Protein AF-A0A2C9JCR1-F1 (afdb_monomer_lite)

Organism: Biomphalaria glabrata (NCBI:txid6526)

pLDDT: mean 82.43, std 10.22, range [42.91, 95.88]

Sequence (127 aa):
MSSYLTDKMASFVKDLMRQYDEAYPHADPRTRNWFLVSDSPYPVWIITFLYLAMVALGPRLMKNRKPLSLQWFMVIYNLGLVGLSIYMFVEIILSIWDAGYDLVCANYNKDSITNPKELRVRFCKLW

InterPro domains:
  IPR002076 ELO family [PF01151] (38-110)
  IPR002076 ELO family [PTHR11157] (25-110)

Foldseek 3Di:
DVVVVVVVVVVVVVVVVVVCVVCVVVDDPLCQPPDCNHPDVVVVVVVVV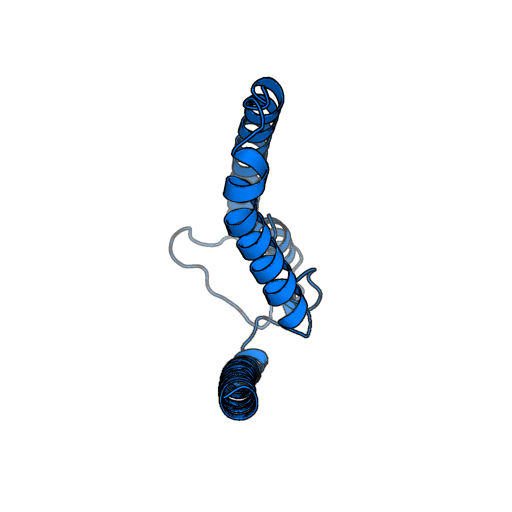VVVVCVVCVCVVCVPPDDDPCPVVVVVVVVVVVVLVVVLVVLVVVLCVVVVADPVDGDDDPVCSPPVSVNSNVVSVRD

Secondary structure (DSSP, 8-state):
-HHHHHHHHHHHHHHHHHHHHHHGGGS-GGGTTSTTTSS-SHHHHHHHHHHHHHHHHHHHHHTTSPPP--HHHHHHHHHHHHHHHHHHHHHHHHHHHHHT--SS-----GGGTT-HHHHHHHHHTT-

Structure (mmCIF, N/CA/C/O backbone):
data_AF-A0A2C9JCR1-F1
#
_entry.id   AF-A0A2C9JCR1-F1
#
loop_
_atom_site.group_PDB
_atom_site.id
_atom_site.type_symbol
_atom_site.label_atom_id
_atom_site.label_alt_id
_atom_site.label_comp_id
_atom_site.label_asym_id
_atom_site.label_entity_id
_atom_site.label_seq_id
_atom_site.pdbx_PDB_ins_code
_atom_site.Cartn_x
_atom_site.Cartn_y
_atom_site.Cartn_z
_atom_site.occupancy
_atom_site.B_iso_or_equiv
_atom_site.auth_seq_id
_atom_site.auth_comp_id
_atom_site.auth_asym_id
_atom_site.auth_atom_id
_atom_site.pdbx_PDB_model_num
ATOM 1 N N . MET A 1 1 ? -17.708 -29.173 19.642 1.00 62.22 1 MET A N 1
ATOM 2 C CA . MET A 1 1 ? -17.815 -27.845 18.993 1.00 62.22 1 MET A CA 1
ATOM 3 C C . MET A 1 1 ? -16.448 -27.200 18.769 1.00 62.22 1 MET A C 1
ATOM 5 O O . MET A 1 1 ? -16.202 -26.785 17.650 1.00 62.22 1 MET A O 1
ATOM 9 N N . SER A 1 2 ? -15.554 -27.164 19.773 1.00 72.25 2 SER A N 1
ATOM 10 C CA . SER A 1 2 ? -14.187 -26.625 19.618 1.00 72.25 2 SER A CA 1
ATOM 11 C C . SER A 1 2 ? -13.380 -27.342 18.519 1.00 72.25 2 SER A C 1
ATOM 13 O O . SER A 1 2 ? -12.938 -26.681 17.594 1.00 72.25 2 SER A O 1
ATOM 15 N N . SER A 1 3 ? -13.322 -28.684 18.525 1.00 80.19 3 SER A N 1
ATOM 16 C CA . SER A 1 3 ? -12.610 -29.489 17.508 1.00 80.19 3 SER A CA 1
ATOM 17 C C . SER A 1 3 ? -13.064 -29.219 16.068 1.00 80.19 3 SER A C 1
ATOM 19 O O . SER A 1 3 ? -12.247 -28.929 15.208 1.00 80.19 3 SER A O 1
ATOM 21 N N . TYR A 1 4 ? -14.377 -29.199 15.829 1.00 84.94 4 TYR A N 1
ATOM 22 C CA . TYR A 1 4 ? -14.960 -28.933 14.508 1.00 84.94 4 TYR A CA 1
ATOM 23 C C . TYR A 1 4 ? -14.623 -27.535 13.957 1.00 84.94 4 TYR A C 1
ATOM 25 O O . TYR A 1 4 ? -14.472 -27.355 12.749 1.00 84.94 4 TYR A O 1
ATOM 33 N N . LEU A 1 5 ? -14.508 -26.532 14.836 1.00 84.81 5 LEU A N 1
ATOM 34 C CA . LEU A 1 5 ? -14.097 -25.182 14.446 1.00 84.81 5 LEU A CA 1
ATOM 35 C C . LEU A 1 5 ? -12.602 -25.128 14.112 1.00 84.81 5 LEU A C 1
ATOM 37 O O . LEU A 1 5 ? -12.235 -24.488 13.128 1.00 84.81 5 LEU A O 1
ATOM 41 N N . THR A 1 6 ? -11.753 -25.823 14.875 1.00 86.94 6 THR A N 1
ATOM 42 C CA . THR A 1 6 ? -10.320 -25.931 14.572 1.00 86.94 6 THR A CA 1
ATOM 43 C C . THR A 1 6 ? -10.079 -26.656 13.250 1.00 86.94 6 THR A C 1
ATOM 45 O O . THR A 1 6 ? -9.255 -26.207 12.459 1.00 86.94 6 THR A O 1
ATOM 48 N N . ASP A 1 7 ? -10.841 -27.715 12.970 1.00 88.88 7 ASP A N 1
ATOM 49 C CA . ASP A 1 7 ? -10.728 -28.491 11.732 1.00 88.88 7 ASP A CA 1
ATOM 50 C C . ASP A 1 7 ? -11.139 -27.668 10.501 1.00 88.88 7 ASP A C 1
ATOM 52 O O . ASP A 1 7 ? -10.435 -27.674 9.490 1.00 88.88 7 ASP A O 1
ATOM 56 N N . LYS A 1 8 ? -12.223 -26.880 10.601 1.00 89.44 8 LYS A N 1
ATOM 57 C CA . LYS A 1 8 ? -12.629 -25.936 9.543 1.00 89.44 8 LYS A CA 1
ATOM 58 C C . LYS A 1 8 ? -11.616 -24.818 9.318 1.00 89.44 8 LYS A C 1
ATOM 60 O O . LYS A 1 8 ? -11.364 -24.436 8.177 1.00 89.44 8 LYS A O 1
ATOM 65 N N . MET A 1 9 ? -11.055 -24.265 10.393 1.00 88.00 9 MET A N 1
ATOM 66 C CA . MET A 1 9 ? -10.024 -23.233 10.279 1.00 88.00 9 MET A CA 1
ATOM 67 C C . MET A 1 9 ? -8.776 -23.811 9.600 1.00 88.00 9 MET A C 1
ATOM 69 O O . MET A 1 9 ? -8.221 -23.196 8.695 1.00 88.00 9 MET A O 1
ATOM 73 N N . ALA A 1 10 ? -8.363 -25.019 9.991 1.00 89.62 10 ALA A N 1
ATOM 74 C CA . ALA A 1 10 ? -7.203 -25.691 9.423 1.00 89.62 10 ALA A CA 1
ATOM 75 C C . ALA A 1 10 ? -7.392 -26.039 7.939 1.00 89.62 10 ALA A C 1
ATOM 77 O O . ALA A 1 10 ? -6.444 -25.892 7.169 1.00 89.62 10 ALA A O 1
ATOM 78 N N . SER A 1 11 ? -8.586 -26.471 7.519 1.00 90.62 11 SER A N 1
ATOM 79 C CA . SER A 1 11 ? -8.865 -26.711 6.098 1.00 90.62 11 SER A CA 1
ATOM 80 C C . SER A 1 11 ? -8.820 -25.411 5.294 1.00 90.62 11 SER A C 1
ATOM 82 O O . SER A 1 11 ? -8.136 -25.350 4.281 1.00 90.62 11 SER A O 1
ATOM 84 N N . PHE A 1 12 ? -9.445 -24.344 5.798 1.00 90.25 12 PHE A N 1
ATOM 85 C CA . PHE A 1 12 ? -9.458 -23.044 5.126 1.00 90.25 12 PHE A CA 1
ATOM 86 C C . PHE A 1 12 ? -8.052 -22.445 4.972 1.00 90.25 12 PHE A C 1
ATOM 88 O O . PHE A 1 12 ? -7.695 -21.959 3.903 1.00 90.25 12 PHE A O 1
ATOM 95 N N . VAL A 1 13 ? -7.219 -22.523 6.017 1.00 89.62 13 VAL A N 1
ATOM 96 C CA . VAL A 1 13 ? -5.823 -22.059 5.950 1.00 89.62 13 VAL A CA 1
ATOM 97 C C . VAL A 1 13 ? -5.027 -22.861 4.920 1.00 89.62 13 VAL A C 1
ATOM 99 O O . VAL A 1 13 ? -4.261 -22.275 4.161 1.00 89.62 13 VAL A O 1
ATOM 102 N N . LYS A 1 14 ? -5.218 -24.183 4.849 1.00 91.12 14 LYS A N 1
ATOM 103 C CA . LYS A 1 14 ? -4.558 -25.023 3.838 1.00 91.12 14 LYS A CA 1
ATOM 104 C C . LYS A 1 14 ? -4.987 -24.655 2.419 1.00 91.12 14 LYS A C 1
ATOM 106 O O . LYS A 1 14 ? -4.132 -24.601 1.542 1.00 91.12 14 LYS A O 1
ATOM 111 N N . ASP A 1 15 ? -6.266 -24.363 2.208 1.00 92.06 15 ASP A N 1
ATOM 112 C CA . ASP A 1 15 ? -6.778 -23.947 0.900 1.00 92.06 15 ASP A CA 1
ATOM 113 C C . ASP A 1 15 ? -6.175 -22.607 0.454 1.00 92.06 15 ASP A C 1
ATOM 115 O O . ASP A 1 15 ? -5.741 -22.480 -0.690 1.00 92.06 15 ASP A O 1
ATOM 119 N N . LEU A 1 16 ? -6.072 -21.632 1.366 1.00 90.19 16 LEU A N 1
ATOM 120 C CA . LEU A 1 16 ? -5.425 -20.343 1.090 1.00 90.19 16 LEU A CA 1
ATOM 121 C C . LEU A 1 16 ? -3.930 -20.490 0.786 1.00 90.19 16 LEU A C 1
ATOM 123 O O . LEU A 1 16 ? -3.428 -19.869 -0.149 1.00 90.19 16 LEU A O 1
ATOM 127 N N . MET A 1 17 ? -3.219 -21.317 1.556 1.00 89.56 17 MET A N 1
ATOM 128 C CA . MET A 1 17 ? -1.800 -21.585 1.307 1.00 89.56 17 MET A CA 1
ATOM 129 C C . MET A 1 17 ? -1.596 -22.272 -0.044 1.00 89.56 17 MET A C 1
ATOM 131 O O . MET A 1 17 ? -0.710 -21.882 -0.793 1.00 89.56 17 MET A O 1
ATOM 135 N N . ARG A 1 18 ? -2.469 -23.217 -0.410 1.00 91.25 18 ARG A N 1
ATOM 136 C CA . ARG A 1 18 ? -2.408 -23.890 -1.711 1.00 91.25 18 ARG A CA 1
ATOM 137 C C . ARG A 1 18 ? -2.573 -22.914 -2.874 1.00 91.25 18 ARG A C 1
ATOM 139 O O . ARG A 1 18 ? -1.822 -22.989 -3.837 1.00 91.25 18 ARG A O 1
ATOM 146 N N . GLN A 1 19 ? -3.508 -21.970 -2.765 1.00 88.81 19 GLN A N 1
ATOM 147 C CA . GLN A 1 19 ? -3.677 -20.914 -3.769 1.00 88.81 19 GLN A CA 1
ATOM 148 C C . GLN A 1 19 ? -2.442 -20.015 -3.879 1.00 88.81 19 GLN A C 1
ATOM 150 O O . GLN A 1 19 ? -2.065 -19.617 -4.981 1.00 88.81 19 GLN A O 1
ATOM 155 N N . TYR A 1 20 ? -1.804 -19.698 -2.749 1.00 87.56 20 TYR A N 1
ATOM 156 C CA . TYR A 1 20 ? -0.565 -18.927 -2.750 1.00 87.56 20 TYR A CA 1
ATOM 157 C C . TYR A 1 20 ? 0.572 -19.696 -3.433 1.00 87.56 20 TYR A C 1
ATOM 159 O O . TYR A 1 20 ? 1.222 -19.143 -4.316 1.00 87.56 20 TYR A O 1
ATOM 167 N N . ASP A 1 21 ? 0.769 -20.969 -3.088 1.00 88.88 21 ASP A N 1
ATOM 168 C CA . ASP A 1 21 ? 1.832 -21.808 -3.651 1.00 88.88 21 ASP A CA 1
ATOM 169 C C . ASP A 1 21 ? 1.661 -22.025 -5.165 1.00 88.88 21 ASP A C 1
ATOM 171 O O . ASP A 1 21 ? 2.645 -22.035 -5.904 1.00 88.88 21 ASP A O 1
ATOM 175 N N . GLU A 1 22 ? 0.418 -22.135 -5.647 1.00 90.50 22 GLU A N 1
ATOM 176 C CA . GLU A 1 22 ? 0.100 -22.208 -7.081 1.00 90.50 22 GLU A CA 1
ATOM 177 C C . GLU A 1 22 ? 0.409 -20.889 -7.819 1.00 90.50 22 GLU A C 1
ATOM 179 O O . GLU A 1 22 ? 0.864 -20.907 -8.964 1.00 90.50 22 GLU A O 1
ATOM 184 N N . ALA A 1 23 ? 0.208 -19.736 -7.173 1.00 86.50 23 ALA A N 1
ATOM 185 C CA . ALA A 1 23 ? 0.455 -18.419 -7.765 1.00 86.50 23 ALA A CA 1
ATOM 186 C C . ALA A 1 23 ? 1.923 -17.956 -7.659 1.00 86.50 23 ALA A C 1
ATOM 188 O O . ALA A 1 23 ? 2.416 -17.235 -8.531 1.00 86.50 23 ALA A O 1
ATOM 189 N N . TYR A 1 24 ? 2.642 -18.384 -6.619 1.00 85.88 24 TYR A N 1
ATOM 190 C CA . TYR A 1 24 ? 4.030 -18.015 -6.331 1.00 85.88 24 TYR A CA 1
ATOM 191 C C . TYR A 1 24 ? 5.028 -18.211 -7.497 1.00 85.88 24 TYR A C 1
ATOM 193 O O . TYR A 1 24 ? 5.850 -17.314 -7.719 1.00 85.88 24 TYR A O 1
ATOM 201 N N . PRO A 1 25 ? 4.995 -19.297 -8.302 1.00 86.12 25 PRO A N 1
ATOM 202 C CA . PRO A 1 25 ? 5.912 -19.449 -9.439 1.00 86.12 25 PRO A CA 1
ATOM 203 C C . PRO A 1 25 ? 5.692 -18.417 -10.556 1.00 86.12 25 PRO A C 1
ATOM 205 O O . PRO A 1 25 ? 6.602 -18.180 -11.348 1.00 86.12 25 PRO A O 1
ATOM 208 N N . HIS A 1 26 ? 4.516 -17.787 -10.620 1.00 84.50 26 HIS A N 1
ATOM 209 C CA . HIS A 1 26 ? 4.189 -16.755 -11.605 1.00 84.50 26 HIS A CA 1
ATOM 210 C C . HIS A 1 26 ? 4.457 -15.327 -11.104 1.00 84.50 26 HIS A C 1
ATOM 212 O O . HIS A 1 26 ? 4.266 -14.371 -11.857 1.00 84.50 26 HIS A O 1
ATOM 218 N N . ALA A 1 27 ? 4.906 -15.169 -9.855 1.00 81.62 27 ALA A N 1
ATOM 219 C CA . ALA A 1 27 ? 5.215 -13.870 -9.275 1.00 81.62 27 ALA A CA 1
ATOM 220 C C . ALA A 1 27 ? 6.446 -13.220 -9.930 1.00 81.62 27 ALA A C 1
ATOM 222 O O . ALA A 1 27 ? 7.396 -13.896 -10.334 1.00 81.62 27 ALA A O 1
ATOM 223 N N . ASP A 1 28 ? 6.447 -11.886 -9.992 1.00 81.81 28 ASP A N 1
ATOM 224 C CA . ASP A 1 28 ? 7.564 -11.118 -10.542 1.00 81.81 28 ASP A CA 1
ATOM 225 C C . ASP A 1 28 ? 8.831 -11.345 -9.684 1.00 81.81 28 ASP A C 1
ATOM 227 O O . ASP A 1 28 ? 8.849 -10.985 -8.502 1.00 81.81 28 ASP A O 1
ATOM 231 N N . PRO A 1 29 ? 9.925 -11.918 -10.230 1.00 79.62 29 PRO A N 1
ATOM 232 C CA . PRO A 1 29 ? 11.140 -12.200 -9.457 1.00 79.62 29 PRO A CA 1
ATOM 233 C C . PRO A 1 29 ? 11.762 -10.937 -8.844 1.00 79.62 29 PRO A C 1
ATOM 235 O O . PRO A 1 29 ? 12.515 -11.004 -7.874 1.00 79.62 29 PRO A O 1
ATOM 238 N N . ARG A 1 30 ? 11.416 -9.768 -9.389 1.00 77.00 30 ARG A N 1
ATOM 239 C CA . ARG A 1 30 ? 11.878 -8.444 -8.973 1.00 77.00 30 ARG A CA 1
ATOM 240 C C . ARG A 1 30 ? 11.412 -8.025 -7.582 1.00 77.00 30 ARG A C 1
ATOM 242 O O . ARG A 1 30 ? 12.073 -7.179 -6.977 1.00 77.00 30 ARG A O 1
ATOM 249 N N . THR A 1 31 ? 10.293 -8.576 -7.112 1.00 77.56 31 THR A N 1
ATOM 250 C CA . THR A 1 31 ? 9.630 -8.189 -5.857 1.00 77.56 31 THR A CA 1
ATOM 251 C C . THR A 1 31 ? 9.857 -9.194 -4.728 1.00 77.56 31 THR A C 1
ATOM 253 O O . THR A 1 31 ? 9.406 -8.960 -3.612 1.00 77.56 31 THR A O 1
ATOM 256 N N . ARG A 1 32 ? 10.582 -10.296 -4.979 1.00 77.38 32 ARG A N 1
ATOM 257 C CA . ARG A 1 32 ? 10.796 -11.384 -4.002 1.00 77.38 32 ARG A CA 1
ATOM 258 C C . ARG A 1 32 ? 11.490 -10.946 -2.711 1.00 77.38 32 ARG A C 1
ATOM 260 O O . ARG A 1 32 ? 11.186 -11.465 -1.650 1.00 77.38 32 ARG A O 1
ATOM 267 N N . ASN A 1 33 ? 12.390 -9.967 -2.785 1.00 78.50 33 ASN A N 1
ATOM 268 C CA . ASN A 1 33 ? 13.152 -9.499 -1.620 1.00 78.50 33 ASN A CA 1
ATOM 269 C C . ASN A 1 33 ? 12.494 -8.309 -0.902 1.00 78.50 33 ASN A C 1
ATOM 271 O O . ASN A 1 33 ? 13.143 -7.636 -0.103 1.00 78.50 33 ASN A O 1
ATOM 275 N N . TRP A 1 34 ? 11.239 -7.983 -1.219 1.00 79.25 34 TRP A N 1
ATOM 276 C CA . TRP A 1 34 ? 10.563 -6.844 -0.610 1.00 79.25 34 TRP A CA 1
ATOM 277 C C . TRP A 1 34 ? 10.014 -7.162 0.774 1.00 79.25 34 TRP A C 1
ATOM 279 O O . TRP A 1 34 ? 9.518 -8.255 1.053 1.00 79.25 34 TRP A O 1
ATOM 289 N N . PHE A 1 35 ? 10.056 -6.147 1.634 1.00 75.62 35 PHE A N 1
ATOM 290 C CA . PHE A 1 35 ? 9.408 -6.180 2.935 1.00 75.62 35 PHE A CA 1
ATOM 291 C C . PHE A 1 35 ? 7.902 -6.442 2.740 1.00 75.62 35 PHE A C 1
ATOM 293 O O . PHE A 1 35 ? 7.267 -5.765 1.938 1.00 75.62 35 PHE A O 1
ATOM 300 N N . LEU A 1 36 ? 7.353 -7.444 3.440 1.00 77.69 36 LEU A N 1
ATOM 301 C CA . LEU A 1 36 ? 5.961 -7.941 3.363 1.00 77.69 36 LEU A CA 1
ATOM 302 C C . LEU A 1 36 ? 5.549 -8.743 2.113 1.00 77.69 36 LEU A C 1
ATOM 304 O O . LEU A 1 36 ? 4.525 -9.416 2.171 1.00 77.69 36 LEU A O 1
ATOM 308 N N . VAL A 1 37 ? 6.323 -8.727 1.024 1.00 77.88 37 VAL A N 1
ATOM 309 C CA . VAL A 1 37 ? 6.058 -9.524 -0.203 1.00 77.88 37 VAL A CA 1
ATOM 310 C C . VAL A 1 37 ? 7.013 -10.724 -0.319 1.00 77.88 37 VAL A C 1
ATOM 312 O O . VAL A 1 37 ? 6.994 -11.459 -1.303 1.00 77.88 37 VAL A O 1
ATOM 315 N N . SER A 1 38 ? 7.857 -10.922 0.694 1.00 69.38 38 SER A N 1
ATOM 316 C CA . SER A 1 38 ? 8.823 -12.013 0.772 1.00 69.38 38 SER A CA 1
ATOM 317 C C . SER A 1 38 ? 8.164 -13.398 0.806 1.00 69.38 38 SER A C 1
ATOM 319 O O . SER A 1 38 ? 6.947 -13.539 0.715 1.00 69.38 38 SER A O 1
ATOM 321 N N . ASP A 1 39 ? 8.989 -14.435 0.949 1.00 70.88 39 ASP A N 1
ATOM 322 C CA . ASP A 1 39 ? 8.671 -15.857 0.748 1.00 70.88 39 ASP A CA 1
ATOM 323 C C . ASP A 1 39 ? 7.480 -16.440 1.533 1.00 70.88 39 ASP A C 1
ATOM 325 O O . ASP A 1 39 ? 7.158 -17.612 1.354 1.00 70.88 39 ASP A O 1
ATOM 329 N N . SER A 1 40 ? 6.817 -15.676 2.406 1.00 80.00 40 SER A N 1
ATOM 330 C CA . SER A 1 40 ? 5.651 -16.161 3.142 1.00 80.00 40 SER A CA 1
ATOM 331 C C . SER A 1 40 ? 4.530 -15.117 3.246 1.00 80.00 40 SER A C 1
ATOM 333 O O . SER A 1 40 ? 4.811 -13.952 3.528 1.00 80.00 40 SER A O 1
ATOM 335 N N . PRO A 1 41 ? 3.249 -15.520 3.108 1.00 84.56 41 PRO A N 1
ATOM 336 C CA . PRO A 1 41 ? 2.093 -14.625 3.233 1.00 84.56 41 PRO A CA 1
ATOM 337 C C . PRO A 1 41 ? 1.693 -14.336 4.693 1.00 84.56 41 PRO A C 1
ATOM 339 O O . PRO A 1 41 ? 0.906 -13.426 4.965 1.00 84.56 41 PRO A O 1
ATOM 342 N N . TYR A 1 42 ? 2.249 -15.081 5.656 1.00 85.62 42 TYR A N 1
ATOM 343 C CA . TYR A 1 42 ? 1.948 -14.948 7.085 1.00 85.62 42 TYR A CA 1
ATOM 344 C C . TYR A 1 42 ? 2.128 -13.536 7.670 1.00 85.62 42 TYR A C 1
ATOM 346 O O . TYR A 1 42 ? 1.257 -13.126 8.439 1.00 85.62 42 TYR A O 1
ATOM 354 N N . PRO A 1 43 ? 3.185 -12.761 7.344 1.00 86.88 43 PRO A N 1
ATOM 355 C CA . PRO A 1 43 ? 3.392 -11.432 7.919 1.00 86.88 43 PRO A CA 1
ATOM 356 C C . PRO A 1 43 ? 2.236 -10.483 7.598 1.00 86.88 43 PRO A C 1
ATOM 358 O O . PRO A 1 43 ? 1.748 -9.778 8.481 1.00 86.88 43 PRO A O 1
ATOM 361 N N . VAL A 1 44 ? 1.755 -10.512 6.351 1.00 89.31 44 VAL A N 1
ATOM 362 C CA . VAL A 1 44 ? 0.624 -9.695 5.898 1.00 89.31 44 VAL A CA 1
ATOM 363 C C . VAL A 1 44 ? -0.638 -10.097 6.648 1.00 89.31 44 VAL A C 1
ATOM 365 O O . VAL A 1 44 ? -1.316 -9.241 7.213 1.00 89.31 44 VAL A O 1
ATOM 368 N N . TRP A 1 45 ? -0.920 -11.399 6.731 1.00 89.56 45 TRP A N 1
ATOM 369 C CA . TRP A 1 45 ? -2.100 -11.896 7.435 1.00 89.56 45 TRP A CA 1
ATOM 370 C C . TRP A 1 45 ? -2.096 -11.499 8.910 1.00 89.56 45 TRP A C 1
ATOM 372 O O . TRP A 1 45 ? -3.107 -11.005 9.404 1.00 89.56 45 TRP A O 1
ATOM 382 N N . ILE A 1 46 ? -0.964 -11.645 9.604 1.00 90.88 46 ILE A N 1
ATOM 383 C CA . ILE A 1 46 ? -0.834 -11.270 11.018 1.00 90.88 46 ILE A CA 1
ATOM 384 C C . ILE A 1 46 ? -1.142 -9.782 11.215 1.00 90.88 46 ILE A C 1
ATOM 386 O O . ILE A 1 46 ? -1.933 -9.438 12.094 1.00 90.88 46 ILE A O 1
ATOM 390 N N . ILE A 1 47 ? -0.568 -8.902 10.387 1.00 92.81 47 ILE A N 1
ATOM 391 C CA . ILE A 1 47 ? -0.803 -7.454 10.477 1.00 92.81 47 ILE A CA 1
ATOM 392 C C . ILE A 1 47 ? -2.277 -7.128 10.210 1.00 92.81 47 ILE A C 1
ATOM 394 O O . ILE A 1 47 ? -2.878 -6.349 10.952 1.00 92.81 47 ILE A O 1
ATOM 398 N N . THR A 1 48 ? -2.889 -7.747 9.199 1.00 93.25 48 THR A N 1
ATOM 399 C CA . THR A 1 48 ? -4.306 -7.539 8.883 1.00 93.25 48 THR A CA 1
ATOM 400 C C . THR A 1 48 ? -5.218 -8.013 10.014 1.00 93.25 48 THR A C 1
ATOM 402 O O . THR A 1 48 ? -6.117 -7.276 10.421 1.00 93.25 48 THR A O 1
ATOM 405 N N . PHE A 1 49 ? -4.987 -9.205 10.571 1.00 93.38 49 PHE A N 1
ATOM 406 C CA . PHE A 1 49 ? -5.768 -9.704 11.706 1.00 93.38 49 PHE A CA 1
ATOM 407 C C . PHE A 1 49 ? -5.608 -8.813 12.937 1.00 93.38 49 PHE A C 1
ATOM 409 O O . PHE A 1 49 ? -6.602 -8.505 13.597 1.00 93.38 49 PHE A O 1
ATOM 416 N N . LEU A 1 50 ? -4.388 -8.349 13.222 1.00 95.06 50 LEU A N 1
ATOM 417 C CA . LEU A 1 50 ? -4.125 -7.418 14.316 1.00 95.06 50 LEU A CA 1
ATOM 418 C C . LEU A 1 50 ? -4.874 -6.093 14.117 1.00 95.06 50 LEU A C 1
ATOM 420 O O . LEU A 1 50 ? -5.515 -5.609 15.049 1.00 95.06 50 LEU A O 1
ATOM 424 N N . TYR A 1 51 ? -4.849 -5.531 12.906 1.00 94.62 51 TYR A N 1
ATOM 425 C CA . TYR A 1 51 ? -5.600 -4.323 12.561 1.00 94.62 51 TYR A CA 1
ATOM 426 C C . TYR A 1 51 ? -7.107 -4.505 12.791 1.00 94.62 51 TYR A C 1
ATOM 428 O O . TYR A 1 51 ? -7.724 -3.706 13.497 1.00 94.62 51 TYR A O 1
ATOM 436 N N . LEU A 1 52 ? -7.695 -5.586 12.270 1.00 95.31 52 LEU A N 1
ATOM 437 C CA . LEU A 1 52 ? -9.122 -5.880 12.440 1.00 95.31 52 LEU A CA 1
ATOM 438 C C . LEU A 1 52 ? -9.495 -6.093 13.911 1.00 95.31 52 LEU A C 1
ATOM 440 O O . LEU A 1 52 ? -10.529 -5.600 14.365 1.00 95.31 52 LEU A O 1
ATOM 444 N N . ALA A 1 53 ? -8.639 -6.773 14.678 1.00 94.06 53 ALA A N 1
ATOM 445 C CA . ALA A 1 53 ? -8.827 -6.947 16.112 1.00 94.06 53 ALA A CA 1
ATOM 446 C C . ALA A 1 53 ? -8.826 -5.596 16.842 1.00 94.06 53 ALA A C 1
ATOM 448 O O . ALA A 1 53 ? -9.714 -5.345 17.657 1.00 94.06 53 ALA A O 1
ATOM 449 N N . MET A 1 54 ? -7.890 -4.696 16.518 1.00 92.94 54 MET A N 1
ATOM 450 C CA . MET A 1 54 ? -7.857 -3.343 17.085 1.00 92.94 54 MET A CA 1
ATOM 451 C C . MET A 1 54 ? -9.108 -2.53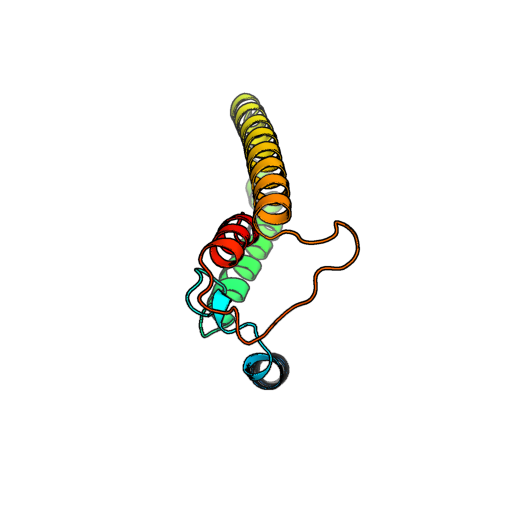5 16.726 1.00 92.94 54 MET A C 1
ATOM 453 O O . MET A 1 54 ? -9.670 -1.881 17.602 1.00 92.94 54 MET A O 1
ATOM 457 N N . VAL A 1 55 ? -9.587 -2.608 15.481 1.00 93.50 55 VAL A N 1
ATOM 458 C CA . VAL A 1 55 ? -10.810 -1.912 15.043 1.00 93.50 55 VAL A CA 1
ATOM 459 C C . VAL A 1 55 ? -12.051 -2.459 15.752 1.00 93.50 55 VAL A C 1
ATOM 461 O O . VAL A 1 55 ? -12.915 -1.683 16.149 1.00 93.50 55 VAL A O 1
ATOM 464 N N . ALA A 1 56 ? -12.142 -3.771 15.972 1.00 92.19 56 ALA A N 1
ATOM 465 C CA . ALA A 1 56 ? -13.267 -4.382 16.679 1.00 92.19 56 ALA A CA 1
ATOM 466 C C . ALA A 1 56 ? -13.239 -4.119 18.198 1.00 92.19 56 ALA A C 1
ATOM 468 O O . ALA A 1 56 ? -14.283 -3.917 18.826 1.00 92.19 56 ALA A O 1
ATOM 469 N N . LEU A 1 57 ? -12.049 -4.117 18.807 1.00 90.88 57 LEU A N 1
ATOM 470 C CA . LEU A 1 57 ? -11.858 -3.859 20.239 1.00 90.88 57 LEU A CA 1
ATOM 471 C C . LEU A 1 57 ? -11.903 -2.361 20.575 1.00 90.88 57 LEU A C 1
ATOM 473 O O . LEU A 1 57 ? -12.322 -1.994 21.675 1.00 90.88 57 LEU A O 1
ATOM 477 N N . GLY A 1 58 ? -11.531 -1.499 19.629 1.00 90.19 58 GLY A N 1
ATOM 478 C CA . GLY A 1 58 ? -11.463 -0.046 19.781 1.00 90.19 58 GLY A CA 1
ATOM 479 C C . GLY A 1 58 ? -12.745 0.575 20.348 1.00 90.19 58 GLY A C 1
ATOM 480 O O . GLY A 1 58 ? -12.678 1.204 21.405 1.00 90.19 58 GLY A O 1
ATOM 481 N N . PRO A 1 59 ? -13.933 0.346 19.753 1.00 88.06 59 PRO A N 1
ATOM 482 C CA . PRO A 1 59 ? -15.196 0.902 20.240 1.00 88.06 59 PRO A CA 1
ATOM 483 C C . PRO A 1 59 ? -15.540 0.482 21.672 1.00 88.06 59 PRO A C 1
ATOM 485 O O . PRO A 1 59 ? -16.080 1.275 22.444 1.00 88.06 59 PRO A O 1
ATOM 488 N N . ARG A 1 60 ? -15.200 -0.755 22.063 1.00 87.38 60 ARG A N 1
ATOM 489 C CA . ARG A 1 60 ? -15.447 -1.255 23.426 1.00 87.38 60 ARG A CA 1
ATOM 490 C C . ARG A 1 60 ? -14.552 -0.560 24.447 1.00 87.38 60 ARG A C 1
ATOM 492 O O . ARG A 1 60 ? -15.027 -0.206 25.522 1.00 87.38 60 ARG A O 1
ATOM 499 N N . LEU A 1 61 ? -13.288 -0.327 24.095 1.00 85.31 61 LEU A N 1
ATOM 500 C CA . LEU A 1 61 ? -12.325 0.380 24.942 1.00 85.31 61 LEU A CA 1
ATOM 501 C C . LEU A 1 61 ? -12.607 1.892 25.018 1.00 85.31 61 LEU A C 1
ATOM 503 O O . LEU A 1 61 ? -12.345 2.519 26.044 1.00 85.31 61 LEU A O 1
ATOM 507 N N . MET A 1 62 ? -13.178 2.476 23.961 1.00 86.25 62 MET A N 1
ATOM 508 C CA . MET A 1 62 ? -13.490 3.909 23.879 1.00 86.25 62 MET A CA 1
ATOM 509 C C . MET A 1 62 ? -14.849 4.291 24.484 1.00 86.25 62 MET A C 1
ATOM 511 O O . MET A 1 62 ? -15.093 5.473 24.705 1.00 86.25 62 MET A O 1
ATOM 515 N N . LYS A 1 63 ? -15.712 3.322 24.828 1.00 85.19 63 LYS A N 1
ATOM 516 C CA . LYS A 1 63 ? -17.080 3.571 25.328 1.00 85.19 63 LYS A CA 1
ATOM 517 C C . LYS A 1 63 ? -17.151 4.491 26.560 1.00 85.19 63 LYS A C 1
ATOM 519 O O . LYS A 1 63 ? -18.096 5.258 26.686 1.00 85.19 63 LYS A O 1
ATOM 524 N N . ASN A 1 64 ? -16.157 4.427 27.449 1.00 82.06 64 ASN A N 1
ATOM 525 C CA . ASN A 1 64 ? -16.110 5.206 28.698 1.00 82.06 64 ASN A CA 1
ATOM 526 C C . ASN A 1 64 ? -15.002 6.278 28.698 1.00 82.06 64 ASN A C 1
ATOM 528 O O . ASN A 1 64 ? -14.587 6.750 29.757 1.00 82.06 64 ASN A O 1
ATOM 532 N N . ARG A 1 65 ? -14.466 6.638 27.526 1.00 81.31 65 ARG A N 1
ATOM 533 C CA . ARG A 1 65 ? -13.370 7.606 27.378 1.00 81.31 65 ARG A CA 1
ATOM 534 C C . ARG A 1 65 ? -13.842 8.800 26.544 1.00 81.31 65 ARG A C 1
ATOM 536 O O . ARG A 1 65 ? -14.563 8.632 25.568 1.00 81.31 65 ARG A O 1
ATOM 543 N N . LYS A 1 66 ? -13.421 10.013 26.918 1.00 79.50 66 LYS A N 1
ATOM 544 C CA . LYS A 1 66 ? -13.640 11.221 26.101 1.00 79.50 66 LYS A CA 1
ATOM 545 C C . LYS A 1 66 ? -12.860 11.101 24.778 1.00 79.50 66 LYS A C 1
ATOM 547 O O . LYS A 1 66 ? -11.782 10.500 24.790 1.00 79.50 66 LYS A O 1
ATOM 552 N N . PRO A 1 67 ? -13.368 11.656 23.662 1.00 82.69 67 PRO A N 1
ATOM 553 C CA . PRO A 1 67 ? -12.680 11.597 22.375 1.00 82.69 67 PRO A CA 1
ATOM 554 C C . PRO A 1 67 ? -11.301 12.260 22.475 1.00 82.69 67 PRO A C 1
ATOM 556 O O . PRO A 1 67 ? -11.172 13.353 23.026 1.00 82.69 67 PRO A O 1
ATOM 559 N N . LEU A 1 68 ? -10.267 11.595 21.954 1.00 82.38 68 LEU A N 1
ATOM 560 C CA . LEU A 1 68 ? -8.927 12.174 21.878 1.00 82.38 68 LEU A CA 1
ATOM 561 C C . LEU A 1 68 ? -8.906 13.267 20.802 1.00 82.38 68 LEU A C 1
ATOM 563 O O . LEU A 1 68 ? -9.270 13.025 19.651 1.00 82.38 68 LEU A O 1
ATOM 567 N N . SER A 1 69 ? -8.427 14.461 21.150 1.00 80.94 69 SER A N 1
ATOM 568 C CA . SER A 1 69 ? -8.218 15.553 20.197 1.00 80.94 69 SER A CA 1
ATOM 569 C C . SER A 1 69 ? -6.920 15.335 19.409 1.00 80.94 69 SER A C 1
ATOM 571 O O . SER A 1 69 ? -5.876 15.900 19.725 1.00 80.94 69 SER A O 1
ATOM 573 N N . LEU A 1 70 ? -6.984 14.502 18.371 1.00 86.69 70 LEU A N 1
ATOM 574 C CA . LEU A 1 70 ? -5.865 14.190 17.465 1.00 86.69 70 LEU A CA 1
ATOM 575 C C . LEU A 1 70 ? -5.841 15.092 16.221 1.00 86.69 70 LEU A C 1
ATOM 577 O O . LEU A 1 70 ? -5.300 14.719 15.185 1.00 86.69 70 LEU A O 1
ATOM 581 N N . GLN A 1 71 ? -6.448 16.277 16.299 1.00 86.62 71 GLN A N 1
ATOM 582 C CA . GLN A 1 71 ? -6.686 17.137 15.135 1.00 86.62 71 GLN A CA 1
ATOM 583 C C . GLN A 1 71 ? -5.386 17.509 14.413 1.00 86.62 71 GLN A C 1
ATOM 585 O O . GLN A 1 71 ? -5.279 17.306 13.208 1.00 86.62 71 GLN A O 1
ATOM 590 N N . TRP A 1 72 ? -4.368 17.964 15.148 1.00 88.75 72 TRP A N 1
ATOM 591 C CA . TRP A 1 72 ? -3.059 18.291 14.571 1.00 88.75 72 TRP A CA 1
ATOM 592 C C . TRP A 1 72 ? -2.349 17.076 13.973 1.00 88.75 72 TRP A C 1
ATOM 594 O O . TRP A 1 72 ? -1.753 17.181 12.905 1.00 88.75 72 TRP A O 1
ATOM 604 N N . PHE A 1 73 ? -2.463 15.912 14.616 1.00 91.50 73 PHE A N 1
ATOM 605 C CA . PHE A 1 73 ? -1.906 14.669 14.087 1.00 91.50 73 PHE A CA 1
ATOM 606 C C . PHE A 1 73 ? -2.573 14.277 12.763 1.00 91.50 73 PHE A C 1
ATOM 608 O O . PHE A 1 73 ? -1.878 13.937 11.812 1.00 91.50 73 PHE A O 1
ATOM 615 N N . MET A 1 74 ? -3.901 14.395 12.665 1.00 91.38 74 MET A N 1
ATOM 616 C CA . MET A 1 74 ? -4.633 14.128 11.422 1.00 91.38 74 MET A CA 1
ATOM 617 C C . MET A 1 74 ? -4.262 15.104 10.303 1.00 91.38 74 MET A C 1
ATOM 619 O O . MET A 1 74 ? -4.140 14.690 9.154 1.00 91.38 74 MET A O 1
ATOM 623 N N . VAL A 1 75 ? -4.040 16.383 10.623 1.00 93.56 75 VAL A N 1
ATOM 624 C CA . VAL A 1 75 ? -3.577 17.370 9.635 1.00 93.56 75 VAL A CA 1
ATOM 625 C C . VAL A 1 75 ? -2.191 16.997 9.106 1.00 93.56 75 VAL A C 1
ATOM 627 O O . VAL A 1 75 ? -2.012 16.928 7.894 1.00 93.56 75 VAL A O 1
ATOM 630 N N . ILE A 1 76 ? -1.231 16.695 9.987 1.00 95.69 76 ILE A N 1
ATOM 631 C CA . ILE A 1 76 ? 0.126 16.285 9.585 1.00 95.69 76 ILE A CA 1
ATOM 632 C C . ILE A 1 76 ? 0.084 14.988 8.770 1.00 95.69 76 ILE A C 1
ATOM 634 O O . ILE A 1 76 ? 0.743 14.894 7.738 1.00 95.69 76 ILE A O 1
ATOM 638 N N . TYR A 1 77 ? -0.720 14.013 9.198 1.00 94.25 77 TYR A N 1
ATOM 639 C CA . TYR A 1 77 ? -0.904 12.748 8.493 1.00 94.25 77 TYR A CA 1
ATOM 640 C C . TYR A 1 77 ? -1.437 12.959 7.070 1.00 94.25 77 TYR A C 1
ATOM 642 O O . TYR A 1 77 ? -0.845 12.462 6.116 1.00 94.25 77 TYR A O 1
ATOM 650 N N . ASN A 1 78 ? -2.504 13.747 6.911 1.00 93.56 78 ASN A N 1
ATOM 651 C CA . ASN A 1 78 ? -3.093 14.018 5.600 1.00 93.56 78 ASN A CA 1
ATOM 652 C C . ASN A 1 78 ? -2.142 14.807 4.691 1.00 93.56 78 ASN A C 1
ATOM 654 O O . ASN A 1 78 ? -2.048 14.510 3.503 1.00 93.56 78 ASN A O 1
ATOM 658 N N . LEU A 1 79 ? -1.401 15.778 5.235 1.00 95.88 79 LEU A N 1
ATOM 659 C CA . LEU A 1 79 ? -0.377 16.502 4.475 1.00 95.88 79 LEU A CA 1
ATOM 660 C C . LEU A 1 79 ? 0.757 15.575 4.027 1.00 95.88 79 LEU A C 1
ATOM 662 O O . LEU A 1 79 ? 1.178 15.639 2.873 1.00 95.88 79 LEU A O 1
ATOM 666 N N . GLY A 1 80 ? 1.213 14.683 4.910 1.00 95.06 80 GLY A N 1
ATOM 667 C CA . GLY A 1 80 ? 2.199 13.658 4.578 1.00 95.06 80 GLY A CA 1
ATOM 668 C C . GLY A 1 80 ? 1.704 12.719 3.480 1.00 95.06 80 GLY A C 1
ATOM 669 O O . GLY A 1 80 ? 2.442 12.449 2.539 1.00 95.06 80 GLY A O 1
ATOM 670 N N . LEU A 1 81 ? 0.440 12.290 3.547 1.00 92.88 81 LEU A N 1
ATOM 671 C CA . LEU A 1 81 ? -0.176 11.423 2.542 1.00 92.88 81 LEU A CA 1
ATOM 672 C C . LEU A 1 81 ? -0.245 12.101 1.165 1.00 92.88 81 LEU A C 1
ATOM 674 O O . LEU A 1 81 ? 0.092 11.481 0.157 1.00 92.88 81 LEU A O 1
ATOM 678 N N . VAL A 1 82 ? -0.628 13.380 1.112 1.00 95.44 82 VAL A N 1
ATOM 679 C CA . VAL A 1 82 ? -0.637 14.165 -0.136 1.00 95.44 82 VAL A CA 1
ATOM 680 C C . VAL A 1 82 ? 0.782 14.339 -0.679 1.00 95.44 82 VAL A C 1
ATOM 682 O O . VAL A 1 82 ? 1.008 14.126 -1.868 1.00 95.44 82 VAL A O 1
ATOM 685 N N . GLY A 1 83 ? 1.751 14.669 0.180 1.00 94.69 83 GLY A N 1
ATOM 686 C CA . GLY A 1 83 ? 3.156 14.793 -0.212 1.00 94.69 83 GLY A CA 1
ATOM 687 C C . GLY A 1 83 ? 3.730 13.489 -0.773 1.00 94.69 83 GLY A C 1
ATOM 688 O O . GLY A 1 83 ? 4.342 13.499 -1.840 1.00 94.69 83 GLY A O 1
ATOM 689 N N . LEU A 1 84 ? 3.469 12.361 -0.104 1.00 91.31 84 LEU A N 1
ATOM 690 C CA . LEU A 1 84 ? 3.861 11.028 -0.567 1.00 91.31 84 LEU A CA 1
ATOM 691 C C . LEU A 1 84 ? 3.203 10.694 -1.913 1.00 91.31 84 LEU A C 1
ATOM 693 O O . LEU A 1 84 ? 3.873 10.219 -2.824 1.00 91.31 84 LEU A O 1
ATOM 697 N N . SER A 1 85 ? 1.915 11.007 -2.069 1.00 91.38 85 SER A N 1
ATOM 698 C CA . SER A 1 85 ? 1.178 10.770 -3.317 1.00 91.38 85 SER A CA 1
ATOM 699 C C . SER A 1 85 ? 1.767 11.555 -4.491 1.00 91.38 85 SER A C 1
ATOM 701 O O . SER A 1 85 ? 1.924 11.013 -5.583 1.00 91.38 85 SER A O 1
ATOM 703 N N . ILE A 1 86 ? 2.144 12.818 -4.268 1.00 93.62 86 ILE A N 1
ATOM 704 C CA . ILE A 1 86 ? 2.814 13.646 -5.280 1.00 93.62 86 ILE A CA 1
ATOM 705 C C . ILE A 1 86 ? 4.195 13.076 -5.614 1.00 93.62 86 ILE A C 1
ATOM 707 O O . ILE A 1 86 ? 4.543 12.980 -6.789 1.00 93.62 86 ILE A O 1
ATOM 711 N N . TYR A 1 87 ? 4.970 12.673 -4.605 1.00 89.62 87 TYR A N 1
ATOM 712 C CA . TYR A 1 87 ? 6.287 12.070 -4.809 1.00 89.62 87 TYR A CA 1
ATOM 713 C C . TYR A 1 87 ? 6.206 10.816 -5.691 1.00 89.62 87 TYR A C 1
ATOM 715 O O . TYR A 1 87 ? 6.921 10.711 -6.688 1.00 89.62 87 TYR A O 1
ATOM 723 N N . MET A 1 88 ? 5.276 9.913 -5.377 1.00 88.44 88 MET A N 1
ATOM 724 C CA . MET A 1 88 ? 5.016 8.714 -6.174 1.00 88.44 88 MET A CA 1
ATOM 725 C C . MET A 1 88 ? 4.615 9.045 -7.608 1.00 88.44 88 MET A C 1
ATOM 727 O O . MET A 1 88 ? 5.152 8.477 -8.556 1.00 88.44 88 MET A O 1
ATOM 731 N N . PHE A 1 89 ? 3.706 10.004 -7.779 1.00 88.44 89 PHE A N 1
ATOM 732 C CA . PHE A 1 89 ? 3.253 10.427 -9.098 1.00 88.44 89 PHE A CA 1
ATOM 733 C C . PHE A 1 89 ? 4.405 10.954 -9.968 1.00 88.44 89 PHE A C 1
ATOM 735 O O . PHE A 1 89 ? 4.531 10.570 -11.131 1.00 88.44 89 PHE A O 1
ATOM 742 N N . VAL A 1 90 ? 5.284 11.782 -9.397 1.00 89.00 90 VAL A N 1
ATOM 743 C CA . VAL A 1 90 ? 6.461 12.315 -10.098 1.00 89.00 90 VAL A CA 1
ATOM 744 C C . VAL A 1 90 ? 7.442 11.200 -10.465 1.00 89.00 90 VAL A C 1
ATOM 746 O O . VAL A 1 90 ? 7.883 11.138 -11.613 1.00 89.00 90 VAL A O 1
ATOM 749 N N . GLU A 1 91 ? 7.760 10.293 -9.539 1.00 85.69 91 GLU A N 1
ATOM 750 C CA . GLU A 1 91 ? 8.667 9.172 -9.816 1.00 85.69 91 GLU A CA 1
ATOM 751 C C . GLU A 1 91 ? 8.118 8.230 -10.896 1.00 85.69 91 GLU A C 1
ATOM 753 O O . GLU A 1 91 ? 8.887 7.770 -11.743 1.00 85.69 91 GLU A O 1
ATOM 758 N N . ILE A 1 92 ? 6.801 7.985 -10.937 1.00 83.31 92 ILE A N 1
ATOM 759 C CA . ILE A 1 92 ? 6.165 7.197 -12.005 1.00 83.31 92 ILE A CA 1
ATOM 760 C C . ILE A 1 92 ? 6.363 7.872 -13.360 1.00 83.31 92 ILE A C 1
ATOM 762 O O . ILE A 1 92 ? 6.829 7.221 -14.293 1.00 83.31 92 ILE A O 1
ATOM 766 N N . ILE A 1 93 ? 6.055 9.167 -13.479 1.00 85.88 93 ILE A N 1
ATOM 767 C CA . ILE A 1 93 ? 6.178 9.896 -14.751 1.00 85.88 93 ILE A CA 1
ATOM 768 C C . ILE A 1 93 ? 7.628 9.907 -15.236 1.00 85.88 93 ILE A C 1
ATOM 770 O O . ILE A 1 93 ? 7.890 9.605 -16.401 1.00 85.88 93 ILE A O 1
ATOM 774 N N . LEU A 1 94 ? 8.576 10.212 -14.346 1.00 84.94 94 LEU A N 1
ATOM 775 C CA . LEU A 1 94 ? 10.001 10.212 -14.682 1.00 84.94 94 LEU A CA 1
ATOM 776 C C . LEU A 1 94 ? 10.479 8.823 -15.108 1.00 84.94 94 LEU A C 1
ATOM 778 O O . LEU A 1 94 ? 11.241 8.705 -16.066 1.00 84.94 94 LEU A O 1
ATOM 782 N N . SER A 1 95 ? 10.011 7.772 -14.434 1.00 79.12 95 SER A N 1
ATOM 783 C CA . SER A 1 95 ? 10.388 6.398 -14.764 1.00 79.12 95 SER A CA 1
ATOM 784 C C . SER A 1 95 ? 9.799 5.934 -16.099 1.00 79.12 95 SER A C 1
ATOM 786 O O . SER A 1 95 ? 10.488 5.260 -16.859 1.00 79.12 95 SER A O 1
ATOM 788 N N . ILE A 1 96 ? 8.554 6.309 -16.413 1.00 79.88 96 ILE A N 1
ATOM 789 C CA . ILE A 1 96 ? 7.920 6.024 -17.711 1.00 79.88 96 ILE A CA 1
ATOM 790 C C . ILE A 1 96 ? 8.682 6.728 -18.835 1.00 79.88 96 ILE A C 1
ATOM 792 O O . ILE A 1 96 ? 8.981 6.103 -19.853 1.00 79.88 96 ILE A O 1
ATOM 796 N N . TRP A 1 97 ? 9.041 7.999 -18.634 1.00 81.31 97 TRP A N 1
ATOM 797 C CA . TRP A 1 97 ? 9.761 8.776 -19.638 1.00 81.31 97 TRP A CA 1
ATOM 798 C C . TRP A 1 97 ? 11.177 8.234 -19.879 1.00 81.31 97 TRP A C 1
ATOM 800 O O . TRP A 1 97 ? 11.557 8.021 -21.028 1.00 81.31 97 TRP A O 1
ATOM 810 N N . ASP A 1 98 ? 11.941 7.936 -18.823 1.00 79.06 98 ASP A N 1
ATOM 811 C CA . ASP A 1 98 ? 13.301 7.395 -18.967 1.00 79.06 98 ASP A CA 1
ATOM 812 C C . ASP A 1 98 ? 13.320 5.986 -19.587 1.00 79.06 98 ASP A C 1
ATOM 814 O O . ASP A 1 98 ? 14.238 5.638 -20.339 1.00 79.06 98 ASP A O 1
ATOM 818 N N . ALA A 1 99 ? 12.296 5.178 -19.306 1.00 75.06 99 ALA A N 1
ATOM 819 C CA . ALA A 1 99 ? 12.135 3.850 -19.890 1.00 75.06 99 ALA A CA 1
ATOM 820 C C . ALA A 1 99 ? 11.515 3.861 -21.302 1.00 75.06 99 ALA A C 1
ATOM 822 O O . ALA A 1 99 ? 11.550 2.833 -21.974 1.00 75.06 99 ALA A O 1
ATOM 823 N N . GLY A 1 100 ? 10.983 4.999 -21.766 1.00 76.25 100 GLY A N 1
ATOM 824 C CA . GLY A 1 100 ? 10.355 5.130 -23.084 1.00 76.25 100 GLY A CA 1
ATOM 825 C C . GLY A 1 100 ? 9.057 4.333 -23.233 1.00 76.25 100 GLY A C 1
ATOM 826 O O . GLY A 1 100 ? 8.750 3.873 -24.330 1.00 76.25 100 GLY A O 1
ATOM 827 N N . TYR A 1 101 ? 8.321 4.125 -22.137 1.00 77.00 101 TYR A N 1
ATOM 828 C CA . TYR A 1 101 ? 7.051 3.399 -22.162 1.00 77.00 101 TYR A CA 1
ATOM 829 C C . TYR A 1 101 ? 5.891 4.298 -22.601 1.00 77.00 101 TYR A C 1
ATOM 831 O O . TYR A 1 101 ? 5.806 5.459 -22.201 1.00 77.00 101 TYR A O 1
ATOM 839 N N . ASP A 1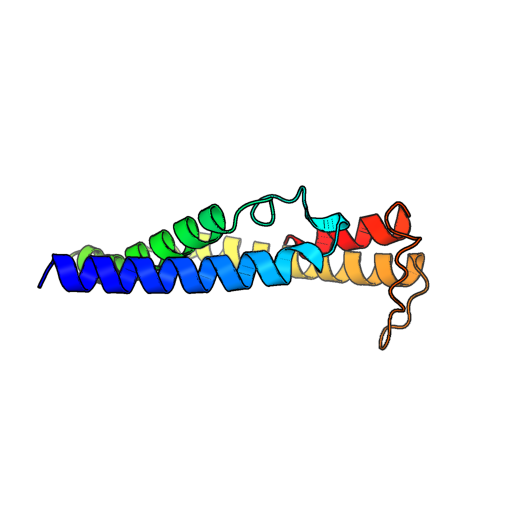 102 ? 4.949 3.734 -23.359 1.00 77.81 102 ASP A N 1
ATOM 840 C CA . ASP A 1 102 ? 3.667 4.387 -23.610 1.00 77.81 102 ASP A CA 1
ATOM 841 C C . ASP A 1 102 ? 2.820 4.412 -22.329 1.00 77.81 102 ASP A C 1
ATOM 843 O O . ASP A 1 102 ? 2.760 3.438 -21.577 1.00 77.81 102 ASP A O 1
ATOM 847 N N . LEU A 1 103 ? 2.096 5.514 -22.111 1.00 70.12 103 LEU A N 1
ATOM 848 C CA . LEU A 1 103 ? 1.226 5.711 -20.93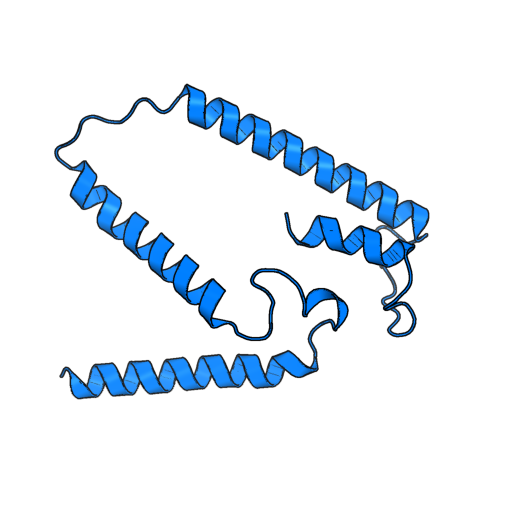9 1.00 70.12 103 LEU A CA 1
ATOM 849 C C . LEU A 1 103 ? 0.051 4.719 -20.870 1.00 70.12 103 LEU A C 1
ATOM 851 O O . LEU A 1 103 ? -0.569 4.573 -19.820 1.00 70.12 103 LEU A O 1
ATOM 855 N N . VAL A 1 104 ? -0.274 4.065 -21.990 1.00 73.81 104 VAL A N 1
ATOM 856 C CA . VAL A 1 104 ? -1.434 3.168 -22.125 1.00 73.81 104 VAL A CA 1
ATOM 857 C C . VAL A 1 104 ? -1.027 1.695 -22.098 1.00 73.81 104 VAL A C 1
ATOM 859 O O . VAL A 1 104 ? -1.717 0.883 -21.486 1.00 73.81 104 VAL A O 1
ATOM 862 N N . CYS A 1 105 ? 0.081 1.328 -22.748 1.00 73.62 105 CYS A N 1
ATOM 863 C CA . CYS A 1 105 ? 0.539 -0.056 -22.817 1.00 73.62 105 CYS A CA 1
ATOM 864 C C . CYS A 1 105 ? 2.062 -0.122 -22.678 1.00 73.62 105 CYS A C 1
ATOM 866 O O . CYS A 1 105 ? 2.801 0.266 -23.578 1.00 73.62 105 CYS A O 1
ATOM 868 N N . ALA A 1 106 ? 2.532 -0.645 -21.547 1.00 72.19 106 ALA A N 1
ATOM 869 C CA . ALA A 1 106 ? 3.944 -0.924 -21.333 1.00 72.19 106 ALA A CA 1
ATOM 870 C C . ALA A 1 106 ? 4.228 -2.395 -21.663 1.00 72.19 106 ALA A C 1
ATOM 872 O O . ALA A 1 106 ? 3.645 -3.300 -21.061 1.00 72.19 106 ALA A O 1
ATOM 873 N N . ASN A 1 107 ? 5.135 -2.642 -22.610 1.00 71.12 107 ASN A N 1
ATOM 874 C CA . ASN A 1 107 ? 5.575 -3.997 -22.925 1.00 71.12 107 ASN A CA 1
ATOM 875 C C . ASN A 1 107 ? 6.467 -4.523 -21.797 1.00 71.12 107 ASN A C 1
ATOM 877 O O . ASN A 1 107 ? 7.565 -4.020 -21.577 1.00 71.12 107 ASN A O 1
ATOM 881 N N . TYR A 1 108 ? 6.006 -5.554 -21.092 1.00 71.38 108 TYR A N 1
ATOM 882 C CA . TYR A 1 108 ? 6.819 -6.237 -20.092 1.00 71.38 108 TYR A CA 1
ATOM 883 C C . TYR A 1 108 ? 7.790 -7.200 -20.778 1.00 71.38 108 TYR A C 1
ATOM 885 O O . TYR A 1 108 ? 7.361 -8.190 -21.374 1.00 71.38 108 TYR A O 1
ATOM 893 N N . ASN A 1 109 ? 9.094 -6.939 -20.662 1.00 68.94 109 ASN A N 1
ATOM 894 C CA . ASN A 1 109 ? 10.124 -7.870 -21.111 1.00 68.94 109 ASN A CA 1
ATOM 895 C C . ASN A 1 109 ? 10.751 -8.617 -19.917 1.00 68.94 109 ASN A C 1
ATOM 897 O O . ASN A 1 109 ? 11.146 -8.022 -18.913 1.00 68.94 109 ASN A O 1
ATOM 901 N N . LYS A 1 110 ? 10.863 -9.945 -20.025 1.00 65.56 110 LYS A N 1
ATOM 902 C CA . LYS A 1 110 ? 11.521 -10.785 -19.011 1.00 65.56 110 LYS A CA 1
ATOM 903 C C . LYS A 1 110 ? 13.043 -10.629 -19.029 1.00 65.56 110 LYS A C 1
ATOM 905 O O . LYS A 1 110 ? 13.678 -10.867 -18.009 1.00 65.56 110 LYS A O 1
ATOM 910 N N . ASP A 1 111 ? 13.620 -10.148 -20.125 1.00 65.50 111 ASP A N 1
ATOM 911 C CA . ASP A 1 111 ? 15.074 -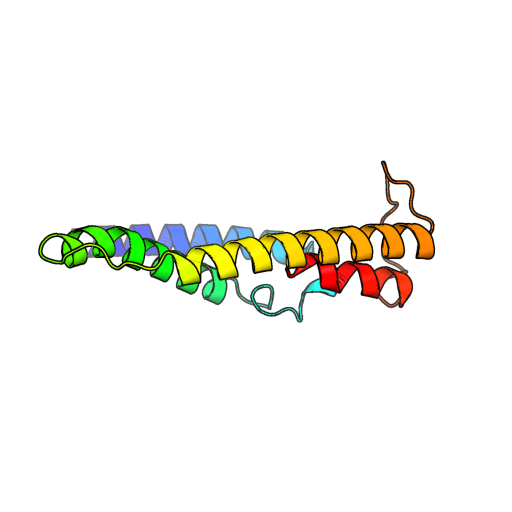9.976 -20.251 1.00 65.50 111 ASP A CA 1
ATOM 912 C C . ASP A 1 111 ? 15.591 -8.715 -19.534 1.00 65.50 111 ASP A C 1
ATOM 914 O O . ASP A 1 111 ? 16.783 -8.577 -19.267 1.00 65.50 111 ASP A O 1
ATOM 918 N N . SER A 1 112 ? 14.699 -7.791 -19.162 1.00 64.56 112 SER A N 1
ATOM 919 C CA . SER A 1 112 ? 15.049 -6.509 -18.538 1.00 64.56 112 SER A CA 1
ATOM 920 C C . SER A 1 112 ? 15.006 -6.520 -17.005 1.00 64.56 112 SER A C 1
ATOM 922 O O . SER A 1 112 ? 15.032 -5.462 -16.372 1.00 64.56 112 SER A O 1
ATOM 924 N N . ILE A 1 113 ? 14.990 -7.702 -16.371 1.00 67.19 113 ILE A N 1
ATOM 925 C CA . ILE A 1 113 ? 14.924 -7.858 -14.902 1.00 67.19 113 ILE A CA 1
ATOM 926 C C . ILE A 1 113 ? 16.046 -7.104 -14.170 1.00 67.19 113 ILE A C 1
ATOM 928 O O . ILE A 1 113 ? 15.855 -6.717 -13.020 1.00 67.19 113 ILE A O 1
ATOM 932 N N . THR A 1 114 ? 17.180 -6.831 -14.811 1.00 69.88 114 THR A N 1
ATOM 933 C CA . THR A 1 114 ? 18.321 -6.133 -14.189 1.00 69.88 114 THR A CA 1
ATOM 934 C C . THR A 1 114 ? 18.517 -4.708 -14.720 1.00 69.88 114 THR A C 1
ATOM 936 O O . THR A 1 114 ? 19.466 -4.035 -14.324 1.00 69.88 114 THR A O 1
ATOM 939 N N . ASN A 1 115 ? 17.636 -4.211 -15.600 1.00 73.50 115 ASN A N 1
ATOM 940 C CA . ASN A 1 115 ? 17.795 -2.874 -16.171 1.00 73.50 115 ASN A CA 1
ATOM 941 C C . ASN A 1 115 ? 17.564 -1.786 -15.108 1.00 73.50 115 ASN A C 1
ATOM 943 O O . ASN A 1 115 ? 16.492 -1.752 -14.493 1.00 73.50 115 ASN A O 1
ATOM 947 N N . PRO A 1 116 ? 18.517 -0.852 -14.913 1.00 74.12 116 PRO A N 1
ATOM 948 C CA . PRO A 1 116 ? 18.428 0.176 -13.873 1.00 74.12 116 PRO A CA 1
ATOM 949 C C . PRO A 1 116 ? 17.216 1.100 -14.063 1.00 74.12 116 PRO A C 1
ATOM 951 O O . PRO A 1 116 ? 16.606 1.531 -13.087 1.00 74.12 116 PRO A O 1
ATOM 954 N N . LYS A 1 117 ? 16.808 1.325 -15.317 1.00 70.94 117 LYS A N 1
ATOM 955 C CA . LYS A 1 117 ? 15.634 2.130 -15.679 1.00 70.94 117 LYS A CA 1
ATOM 956 C C . LYS A 1 117 ? 14.318 1.518 -15.192 1.00 70.94 117 LYS A C 1
ATOM 958 O O . LYS A 1 117 ? 13.446 2.213 -14.685 1.00 70.94 117 LYS A O 1
ATOM 963 N N . GLU A 1 118 ? 14.199 0.194 -15.255 1.00 71.38 118 GLU A N 1
ATOM 964 C CA . GLU A 1 118 ? 13.012 -0.523 -14.775 1.00 71.38 118 GLU A CA 1
ATOM 965 C C . GLU A 1 118 ? 13.053 -0.821 -13.274 1.00 71.38 118 GLU A C 1
ATOM 967 O O . GLU A 1 118 ? 12.016 -1.000 -12.632 1.00 71.38 118 GLU A O 1
ATOM 972 N N . LEU A 1 119 ? 14.253 -0.870 -12.691 1.00 71.31 119 LEU A N 1
ATOM 973 C CA . LEU A 1 119 ? 14.451 -0.927 -11.245 1.00 71.31 119 LEU A CA 1
ATOM 974 C C . LEU A 1 119 ? 13.943 0.344 -10.551 1.00 71.31 119 LEU A C 1
ATOM 976 O O . LEU A 1 119 ? 13.490 0.249 -9.419 1.00 71.31 119 LEU A O 1
ATOM 980 N N . ARG A 1 120 ? 13.935 1.508 -11.209 1.00 71.38 120 ARG A N 1
ATOM 981 C CA . ARG A 1 120 ? 13.413 2.748 -10.610 1.00 71.38 120 ARG A CA 1
ATOM 982 C C . ARG A 1 120 ? 11.904 2.695 -10.340 1.00 71.3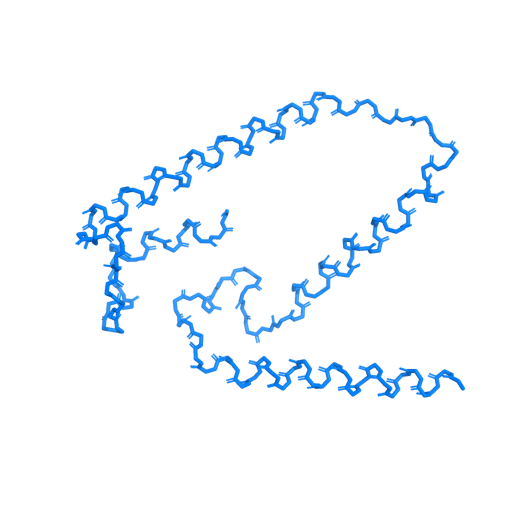8 120 ARG A C 1
ATOM 984 O O . ARG A 1 120 ? 11.463 3.063 -9.255 1.00 71.38 120 ARG A O 1
ATOM 991 N N . VAL A 1 121 ? 11.135 2.090 -11.252 1.00 68.88 121 VAL A N 1
ATOM 992 C CA . VAL A 1 121 ? 9.678 1.864 -11.107 1.00 68.88 121 VAL A CA 1
ATOM 993 C C . VAL A 1 121 ? 9.343 1.012 -9.870 1.00 68.88 121 VAL A C 1
ATOM 995 O O . VAL A 1 121 ? 8.237 1.080 -9.337 1.00 68.88 121 VAL A O 1
ATOM 998 N N . ARG A 1 122 ? 10.294 0.208 -9.375 1.00 67.19 122 ARG A N 1
ATOM 999 C CA . ARG A 1 122 ? 10.100 -0.669 -8.210 1.00 67.19 122 ARG A CA 1
ATOM 1000 C C . ARG A 1 122 ? 9.842 0.085 -6.918 1.00 67.19 122 ARG A C 1
ATOM 1002 O O . ARG A 1 122 ? 9.025 -0.367 -6.128 1.00 67.19 122 ARG A O 1
ATOM 1009 N N . PHE A 1 123 ? 10.508 1.217 -6.708 1.00 60.62 123 PHE A N 1
ATOM 1010 C CA . PHE A 1 123 ? 10.398 1.964 -5.453 1.00 60.62 123 PHE A CA 1
ATOM 1011 C C . PHE A 1 123 ? 9.024 2.608 -5.270 1.00 60.62 123 PHE A C 1
ATOM 1013 O O . PHE A 1 123 ? 8.562 2.737 -4.141 1.00 60.62 123 PHE A O 1
ATOM 1020 N N . CYS A 1 124 ? 8.335 2.923 -6.367 1.00 58.47 124 CYS A N 1
ATOM 1021 C CA . CYS A 1 124 ? 6.990 3.478 -6.308 1.00 58.47 124 CYS A CA 1
ATOM 1022 C C . CYS A 1 124 ? 5.903 2.430 -6.011 1.00 58.47 124 CYS A C 1
ATOM 1024 O O . CYS A 1 124 ? 4.796 2.789 -5.637 1.00 58.47 124 CYS A O 1
ATOM 1026 N N . LYS A 1 125 ? 6.183 1.131 -6.171 1.00 56.56 125 LYS A N 1
ATOM 1027 C CA . LYS A 1 125 ? 5.198 0.068 -5.902 1.00 56.56 125 LYS A CA 1
ATOM 1028 C C . LYS A 1 125 ? 5.080 -0.308 -4.418 1.00 56.56 125 LYS A C 1
ATOM 1030 O O . LYS A 1 125 ? 4.222 -1.118 -4.083 1.00 56.56 125 LYS A O 1
ATOM 1035 N N . LEU A 1 126 ? 5.963 0.206 -3.559 1.00 53.19 126 LEU A N 1
ATOM 1036 C CA . LEU A 1 126 ? 6.023 -0.158 -2.139 1.00 53.19 126 LEU A CA 1
ATOM 1037 C C . LEU A 1 126 ? 5.377 0.880 -1.204 1.00 53.19 126 LEU A C 1
ATOM 1039 O O . LEU A 1 126 ? 5.301 0.629 -0.002 1.00 53.19 126 LEU A O 1
ATOM 1043 N N . TRP A 1 127 ? 4.963 2.029 -1.738 1.00 42.91 127 TRP A N 1
ATOM 1044 C CA . TRP A 1 127 ? 4.468 3.180 -0.982 1.00 42.91 127 TRP A CA 1
ATOM 1045 C C . TRP A 1 127 ? 3.134 3.669 -1.533 1.00 42.91 127 TRP A C 1
ATOM 1047 O O . TRP A 1 127 ? 2.803 3.273 -2.673 1.00 42.91 127 TRP A O 1
#

Radius of gyration: 21.16 Å; chains: 1; bounding box: 36×48×52 Å